Protein AF-A0A8E9ZT88-F1 (afdb_monomer_lite)

InterPro domains:
  IPR014038 Translation elongation factor EF1B, beta/delta subunit, guanine nucleotide exchange domain [PF00736] (1-51)
  IPR014038 Translation elongation factor EF1B, beta/delta subunit, guanine nucleotide exchange domain [SM00888] (1-51)
  IPR014038 Translation elongation factor EF1B, beta/delta subunit, guanine nucleotide exchange domain [cd00292] (1-51)
  IPR014717 Translation elongation factor EF1B/small ribosomal subunit protein bS6 [G3DSA:3.30.70.60] (1-51)
  IPR036219 Translation elongation factor eEF-1beta-like superfamily [SSF54984] (1-50)
  IPR049720 Translation elongation factor EF1B, beta/delta subunit [PTHR11595] (1-50)

Structure (mmCIF, N/CA/C/O backbone):
data_AF-A0A8E9ZT88-F1
#
_entry.id   AF-A0A8E9ZT88-F1
#
loop_
_atom_site.group_PDB
_atom_site.id
_atom_site.type_symbol
_atom_site.label_atom_id
_atom_site.label_alt_id
_atom_site.label_comp_id
_atom_site.label_asym_id
_atom_site.label_entity_id
_atom_site.label_seq_id
_atom_site.pdbx_PDB_ins_code
_atom_site.Cartn_x
_atom_site.Cartn_y
_atom_site.Cartn_z
_atom_site.occupancy
_atom_site.B_iso_or_equiv
_atom_site.auth_seq_id
_atom_site.auth_comp_id
_atom_site.auth_asym_id
_atom_site.auth_atom_id
_atom_site.pdbx_PDB_model_num
ATOM 1 N N . LEU A 1 1 ? -3.901 9.166 4.408 1.00 64.56 1 LEU A N 1
ATOM 2 C CA . LEU A 1 1 ? -3.523 7.739 4.501 1.00 64.56 1 LEU A CA 1
ATOM 3 C C . LEU A 1 1 ? -3.522 7.113 3.118 1.00 64.56 1 LEU A C 1
ATOM 5 O O . LEU A 1 1 ? -2.444 6.944 2.582 1.00 64.56 1 LEU A O 1
ATOM 9 N N . GLU A 1 2 ? -4.673 6.895 2.479 1.00 71.12 2 GLU A N 1
ATOM 10 C CA . GLU A 1 2 ? -4.693 6.234 1.161 1.00 71.12 2 GLU A CA 1
ATOM 11 C C . GLU A 1 2 ? -4.017 7.047 0.043 1.00 71.12 2 GLU A C 1
ATOM 13 O O . GLU A 1 2 ? -3.2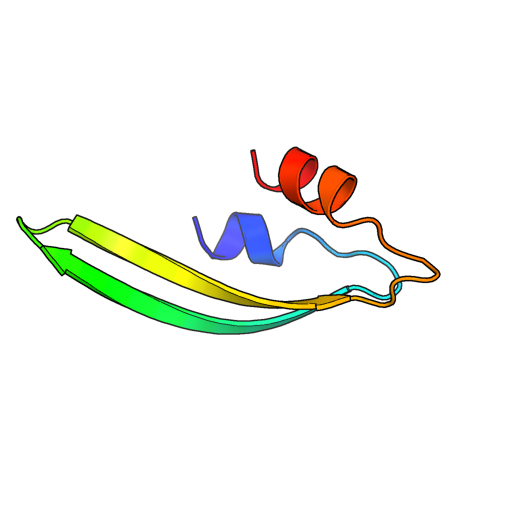32 6.494 -0.717 1.00 71.12 2 GLU A O 1
ATOM 18 N N . ASN A 1 3 ? -4.228 8.369 0.001 1.00 74.38 3 ASN A N 1
ATOM 19 C CA . ASN A 1 3 ? -3.562 9.231 -0.985 1.00 74.38 3 ASN A CA 1
ATOM 20 C C . ASN A 1 3 ? -2.032 9.223 -0.870 1.00 74.38 3 ASN A C 1
ATOM 22 O O . ASN A 1 3 ? -1.380 9.270 -1.900 1.00 74.38 3 ASN A O 1
ATOM 26 N N . SER A 1 4 ? -1.470 9.123 0.343 1.00 76.81 4 SER A N 1
ATOM 27 C CA . SER A 1 4 ? -0.012 9.068 0.544 1.00 76.81 4 SER A CA 1
ATOM 28 C C . SER A 1 4 ? 0.587 7.776 -0.004 1.00 76.81 4 SER A C 1
ATOM 30 O O . SER A 1 4 ? 1.651 7.801 -0.610 1.00 76.81 4 SER A O 1
ATOM 32 N N . VAL A 1 5 ? -0.130 6.660 0.157 1.00 79.00 5 VAL A N 1
ATOM 33 C CA . VAL A 1 5 ? 0.276 5.371 -0.414 1.00 79.00 5 VAL A CA 1
ATOM 34 C C . VAL A 1 5 ? 0.158 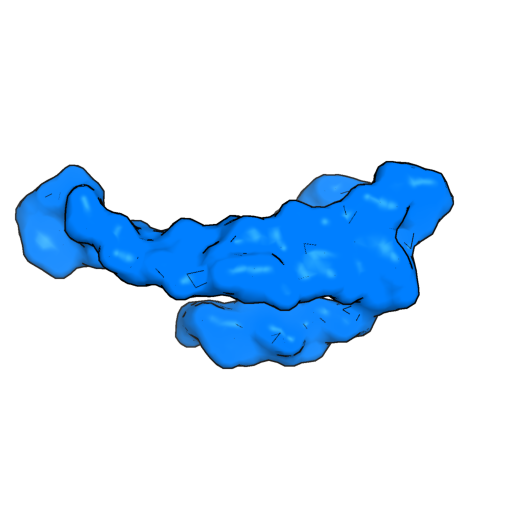5.411 -1.939 1.00 79.00 5 VAL A C 1
ATOM 36 O O . VAL A 1 5 ? 1.049 4.957 -2.641 1.00 79.00 5 VAL A O 1
ATOM 39 N N . ARG A 1 6 ? -0.900 6.038 -2.469 1.00 79.94 6 ARG A N 1
ATOM 40 C CA . ARG A 1 6 ? -1.137 6.137 -3.916 1.00 79.94 6 ARG A CA 1
ATOM 41 C C . ARG A 1 6 ? -0.182 7.084 -4.652 1.00 79.94 6 ARG A C 1
ATOM 43 O O . ARG A 1 6 ? -0.061 6.959 -5.862 1.00 79.94 6 ARG A O 1
ATOM 50 N N 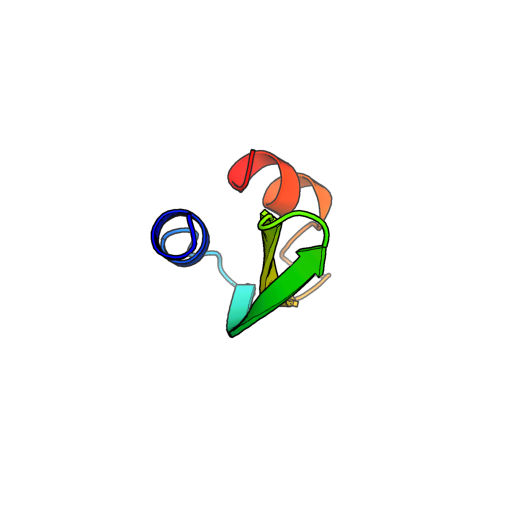. THR A 1 7 ? 0.474 8.009 -3.949 1.00 81.19 7 THR A N 1
ATOM 51 C CA . THR A 1 7 ? 1.539 8.867 -4.506 1.00 81.19 7 THR A CA 1
ATOM 52 C C . THR A 1 7 ? 2.872 8.150 -4.703 1.00 81.19 7 THR A C 1
ATOM 54 O O . THR A 1 7 ? 3.758 8.708 -5.341 1.00 81.19 7 THR A O 1
ATOM 57 N N . ILE A 1 8 ? 3.041 6.942 -4.158 1.00 82.12 8 ILE A N 1
ATOM 58 C CA . ILE A 1 8 ? 4.241 6.136 -4.391 1.00 82.12 8 ILE A CA 1
ATOM 59 C C . ILE A 1 8 ? 4.110 5.523 -5.787 1.00 82.12 8 ILE A C 1
ATOM 61 O O . ILE A 1 8 ? 3.369 4.561 -5.986 1.00 82.12 8 ILE A O 1
ATOM 65 N N . GLU A 1 9 ? 4.804 6.102 -6.759 1.00 78.12 9 GLU A N 1
ATOM 66 C CA . GLU A 1 9 ? 4.891 5.590 -8.127 1.00 78.12 9 GLU A CA 1
ATOM 67 C C . GLU A 1 9 ? 6.279 4.975 -8.338 1.00 78.12 9 GLU A C 1
ATOM 69 O O . GLU A 1 9 ? 7.298 5.645 -8.169 1.00 78.12 9 GLU A O 1
ATOM 74 N N . MET A 1 10 ? 6.327 3.690 -8.692 1.00 80.50 10 MET A N 1
ATOM 75 C CA . MET A 1 10 ? 7.564 2.976 -9.022 1.00 80.50 10 MET A CA 1
ATOM 76 C C . MET A 1 10 ? 7.372 2.166 -10.305 1.00 80.50 10 MET A C 1
ATOM 78 O O . MET A 1 10 ? 6.273 1.680 -10.580 1.00 80.50 10 MET A O 1
ATOM 82 N N . ASP A 1 11 ? 8.442 2.003 -11.085 1.00 81.94 11 ASP A N 1
ATOM 83 C CA . ASP A 1 11 ? 8.419 1.152 -12.279 1.00 81.94 11 ASP A CA 1
ATOM 84 C C . ASP A 1 11 ? 8.194 -0.307 -11.864 1.00 81.94 11 ASP A C 1
ATOM 86 O O . ASP A 1 11 ? 8.986 -0.867 -11.112 1.00 81.94 11 ASP A O 1
ATOM 90 N N . GLY A 1 12 ? 7.090 -0.907 -12.315 1.00 84.88 12 GLY A N 1
ATOM 91 C CA . GLY A 1 12 ? 6.683 -2.256 -11.908 1.00 84.88 12 GLY A CA 1
ATOM 92 C C . GLY A 1 12 ? 5.774 -2.315 -10.674 1.00 84.88 12 GLY A C 1
ATOM 93 O O . GLY A 1 12 ? 5.463 -3.412 -10.223 1.00 84.88 12 GLY A O 1
ATOM 94 N N . LEU A 1 13 ? 5.320 -1.177 -10.134 1.00 86.38 13 LEU A N 1
ATOM 95 C CA . LEU A 1 13 ? 4.370 -1.108 -9.019 1.00 86.38 13 LEU A CA 1
ATOM 96 C C . LEU A 1 13 ? 3.010 -0.594 -9.501 1.00 86.38 13 LEU A C 1
ATOM 98 O O . LEU A 1 13 ? 2.891 0.509 -10.030 1.00 86.38 13 LEU A O 1
ATOM 102 N N . LEU A 1 14 ? 1.957 -1.376 -9.266 1.00 86.38 14 LEU A N 1
ATOM 103 C CA . LEU A 1 14 ? 0.584 -1.041 -9.633 1.00 86.38 14 LEU A CA 1
ATOM 104 C C . LEU A 1 14 ? -0.334 -1.072 -8.404 1.00 86.38 14 LEU A C 1
ATOM 106 O O . LEU A 1 14 ? -0.546 -2.121 -7.797 1.00 86.38 14 LEU A O 1
ATOM 110 N N . TRP A 1 15 ? -0.950 0.062 -8.068 1.00 86.81 15 TRP A N 1
ATOM 111 C CA . TRP A 1 15 ? -1.974 0.128 -7.021 1.00 86.81 15 TRP A CA 1
ATOM 112 C C . TRP A 1 15 ? -3.328 -0.372 -7.536 1.00 86.81 15 TRP A C 1
ATOM 114 O O . TRP A 1 15 ? -3.887 0.159 -8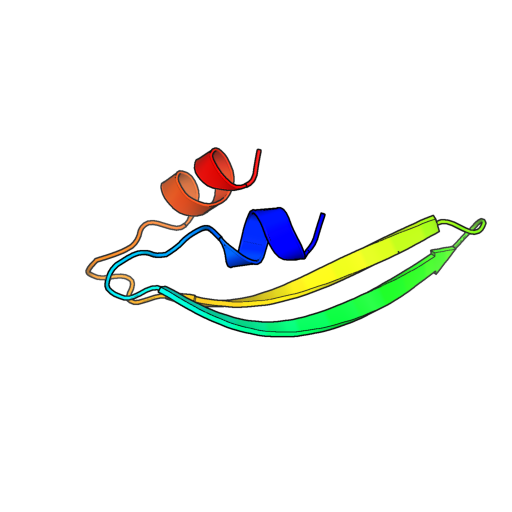.496 1.00 86.81 15 TRP A O 1
ATOM 124 N N . GLY A 1 16 ? -3.874 -1.386 -6.872 1.00 86.12 16 GLY A N 1
ATOM 125 C CA . GLY A 1 16 ? -5.190 -1.955 -7.136 1.00 86.12 16 GLY A CA 1
ATOM 126 C C . GLY A 1 16 ? -6.300 -1.307 -6.305 1.00 86.12 16 GLY A C 1
ATOM 127 O O . GLY A 1 16 ? -6.243 -0.136 -5.924 1.00 86.12 16 GLY A O 1
ATOM 128 N N . ALA A 1 17 ? -7.345 -2.086 -6.027 1.00 87.88 17 ALA A N 1
ATOM 129 C CA . ALA A 1 17 ? -8.469 -1.631 -5.220 1.00 87.88 17 ALA A CA 1
ATOM 130 C C . ALA A 1 17 ? -8.078 -1.451 -3.744 1.00 87.88 17 ALA A C 1
ATOM 132 O O . ALA A 1 17 ? -7.387 -2.284 -3.149 1.00 87.88 17 ALA A O 1
ATOM 133 N N . SER A 1 18 ? -8.589 -0.383 -3.147 1.00 87.31 18 SER A N 1
ATOM 134 C CA . SER A 1 18 ? -8.529 -0.096 -1.720 1.00 87.31 18 SER A CA 1
ATOM 135 C C . SER A 1 18 ? -9.915 -0.237 -1.094 1.00 87.31 18 SER A C 1
ATOM 137 O O . SER A 1 18 ? -10.943 0.027 -1.719 1.00 87.31 18 SER A O 1
ATOM 139 N N . LYS A 1 19 ? -9.958 -0.689 0.158 1.00 86.31 19 LYS A N 1
ATOM 140 C CA . LYS A 1 19 ? -11.171 -0.722 0.972 1.00 86.31 19 LYS A CA 1
ATOM 141 C C . LYS A 1 19 ? -10.845 -0.448 2.432 1.00 86.31 19 LYS A C 1
ATOM 143 O O . LYS A 1 19 ? -9.810 -0.867 2.952 1.00 86.31 19 LYS A O 1
ATOM 148 N N . LEU A 1 20 ? -11.774 0.206 3.115 1.00 87.19 20 LEU A N 1
ATOM 149 C CA . LEU A 1 20 ? -11.748 0.337 4.566 1.00 87.19 20 LEU A CA 1
ATOM 150 C C . LEU A 1 20 ? -12.488 -0.855 5.168 1.00 87.19 20 LEU A C 1
ATOM 152 O O . LEU A 1 20 ? -13.680 -1.041 4.929 1.00 87.19 20 LEU A O 1
ATOM 156 N N . VAL A 1 21 ? -11.770 -1.682 5.923 1.00 87.56 21 VAL A N 1
ATOM 157 C CA . VAL A 1 21 ? -12.335 -2.843 6.611 1.00 87.56 21 VAL A CA 1
ATOM 158 C C . VAL A 1 21 ? -12.476 -2.507 8.095 1.00 87.56 21 VAL A C 1
ATOM 160 O O . VAL A 1 21 ? -11.474 -2.159 8.728 1.00 87.56 21 VAL A O 1
ATOM 163 N N . PRO A 1 22 ? -13.680 -2.607 8.679 1.00 90.06 22 PRO A N 1
ATOM 164 C CA . PRO A 1 22 ? -13.852 -2.431 10.114 1.00 90.06 22 PRO A CA 1
ATOM 165 C C . PRO A 1 22 ? -13.181 -3.596 10.852 1.00 90.06 22 PRO A C 1
ATOM 167 O O . PRO A 1 22 ? -13.508 -4.756 10.611 1.00 90.06 22 PRO A O 1
ATOM 170 N N . VAL A 1 23 ? -12.232 -3.293 11.743 1.00 87.56 23 VAL A N 1
ATOM 171 C CA . VAL A 1 23 ? -11.509 -4.305 12.545 1.00 87.56 23 VAL A CA 1
ATOM 172 C C . VAL A 1 23 ? -12.056 -4.438 13.970 1.00 87.56 23 VAL A C 1
ATOM 174 O O . VAL A 1 23 ? -11.688 -5.367 14.683 1.00 87.56 23 VAL A O 1
ATOM 177 N N . GLY A 1 24 ? -12.974 -3.550 14.368 1.00 89.31 24 GLY A N 1
ATOM 178 C CA . GLY A 1 24 ? -13.635 -3.541 15.677 1.00 89.31 24 GLY A CA 1
ATOM 179 C C . GLY A 1 24 ? -13.383 -2.249 16.457 1.00 89.31 24 GLY A C 1
ATOM 180 O O . GLY A 1 24 ? -12.524 -1.453 16.088 1.00 89.31 24 GLY A O 1
ATOM 181 N N . TYR A 1 25 ? -14.155 -2.018 17.525 1.00 81.81 25 TYR A N 1
ATOM 182 C CA . TYR A 1 25 ? -13.985 -0.874 18.445 1.00 81.81 25 TYR A CA 1
ATOM 183 C C . TYR A 1 25 ? -13.958 0.519 17.773 1.00 81.81 25 TYR A C 1
ATOM 185 O O . TYR A 1 25 ? -13.322 1.443 18.271 1.00 81.81 25 TYR A O 1
ATOM 193 N N . GLY A 1 26 ? -14.639 0.685 16.632 1.00 85.50 26 GLY A N 1
ATOM 194 C CA . GLY A 1 26 ? -14.641 1.940 15.863 1.00 85.50 26 GLY A CA 1
ATOM 195 C C . GLY A 1 26 ? -13.371 2.193 15.040 1.00 85.50 26 GLY A C 1
ATOM 196 O O . GLY A 1 26 ? -13.253 3.240 14.407 1.00 85.50 26 GLY A O 1
ATOM 197 N N . ILE A 1 27 ? -12.434 1.242 15.013 1.00 89.75 27 ILE A N 1
ATOM 198 C CA . ILE A 1 27 ? -11.197 1.319 14.239 1.00 89.75 27 ILE A CA 1
ATOM 199 C C . ILE A 1 27 ? -11.436 0.694 12.861 1.00 89.75 27 ILE A C 1
ATOM 201 O O . ILE A 1 27 ? -11.905 -0.442 12.732 1.00 89.75 27 ILE A O 1
ATOM 205 N N . ASN A 1 28 ? -11.077 1.443 11.821 1.00 85.44 28 ASN A N 1
ATOM 206 C CA . ASN A 1 28 ? -11.128 0.999 10.434 1.00 85.44 28 ASN A CA 1
ATOM 207 C C . ASN A 1 28 ? -9.700 0.820 9.920 1.00 85.44 28 ASN A C 1
ATOM 209 O O . ASN A 1 28 ? -8.885 1.738 10.008 1.00 85.44 28 ASN A O 1
ATOM 213 N N . LYS A 1 29 ? -9.398 -0.358 9.374 1.00 86.50 29 LYS A N 1
ATOM 214 C CA . LYS A 1 29 ? -8.122 -0.638 8.722 1.00 86.50 29 LYS A CA 1
ATOM 215 C C . LYS A 1 29 ? -8.244 -0.338 7.238 1.00 86.50 29 LYS A C 1
ATOM 217 O O . LYS A 1 29 ? -9.128 -0.861 6.562 1.00 86.50 29 LYS A O 1
ATOM 222 N N . LEU A 1 30 ? -7.321 0.462 6.726 1.00 86.50 30 LEU A N 1
ATOM 223 C CA . LEU A 1 30 ? -7.143 0.619 5.293 1.00 86.50 30 LEU A CA 1
ATOM 224 C C . LEU A 1 30 ? -6.447 -0.626 4.734 1.00 86.50 30 LEU A C 1
ATOM 226 O O . LEU A 1 30 ? -5.338 -0.960 5.145 1.00 86.50 30 LEU A O 1
ATOM 230 N N . GLN A 1 31 ? -7.114 -1.324 3.820 1.00 84.69 31 GLN A N 1
ATOM 231 C CA . GLN A 1 31 ? -6.547 -2.429 3.057 1.00 84.69 31 GLN A CA 1
ATOM 232 C C . GLN A 1 31 ? -6.471 -2.014 1.591 1.00 84.69 31 GLN A C 1
ATOM 234 O O . GLN A 1 31 ? -7.498 -1.743 0.977 1.00 84.69 31 GLN A O 1
ATOM 239 N N . ILE A 1 32 ? -5.266 -1.991 1.030 1.00 87.00 32 ILE A N 1
ATOM 240 C CA . ILE A 1 32 ? -5.013 -1.686 -0.379 1.00 87.00 32 ILE A CA 1
ATOM 241 C C . ILE A 1 32 ? -4.298 -2.869 -1.025 1.00 87.00 32 ILE A C 1
ATOM 243 O O . ILE A 1 32 ? -3.407 -3.463 -0.420 1.00 87.00 32 ILE A O 1
ATOM 247 N N . MET A 1 33 ? -4.729 -3.251 -2.225 1.00 87.12 33 MET A N 1
ATOM 248 C CA . MET A 1 33 ? -4.001 -4.218 -3.043 1.00 87.12 33 MET A CA 1
ATOM 249 C C . MET A 1 33 ? -2.947 -3.487 -3.869 1.00 87.12 33 MET A C 1
ATOM 251 O O . MET A 1 33 ? -3.219 -2.416 -4.404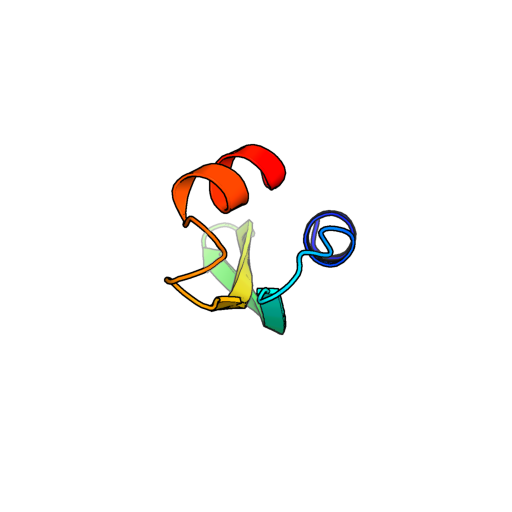 1.00 87.12 33 MET A O 1
ATOM 255 N N . CYS A 1 34 ? -1.770 -4.081 -4.003 1.00 86.94 34 CYS A N 1
ATOM 256 C CA . CYS A 1 34 ? -0.760 -3.671 -4.969 1.00 86.94 34 CYS A CA 1
ATOM 257 C C . CYS A 1 34 ? -0.248 -4.903 -5.712 1.00 86.94 34 CYS A C 1
ATOM 259 O O . CYS A 1 34 ? -0.256 -6.012 -5.176 1.00 86.94 34 CYS A O 1
ATOM 261 N N . VAL A 1 35 ? 0.144 -4.703 -6.963 1.00 86.38 35 VAL A N 1
ATOM 262 C CA . VAL A 1 35 ? 0.816 -5.695 -7.796 1.00 86.38 35 VAL A CA 1
ATOM 263 C C . VAL A 1 35 ? 2.217 -5.168 -8.042 1.00 86.38 35 VAL A C 1
ATOM 265 O O . VAL A 1 35 ? 2.373 -3.999 -8.386 1.00 86.38 35 VAL A O 1
ATOM 268 N N . ILE A 1 36 ? 3.214 -6.017 -7.824 1.00 86.12 36 ILE A N 1
ATOM 269 C CA . ILE A 1 36 ? 4.621 -5.662 -7.974 1.00 86.12 36 ILE A CA 1
ATOM 270 C C . ILE A 1 36 ? 5.308 -6.650 -8.915 1.00 86.12 36 ILE A C 1
ATOM 272 O O . ILE A 1 36 ? 5.011 -7.845 -8.888 1.00 86.12 36 ILE A O 1
ATOM 276 N N . GLU A 1 37 ? 6.214 -6.155 -9.748 1.00 87.31 37 GLU A N 1
ATOM 277 C CA . GLU A 1 37 ? 7.176 -6.985 -10.472 1.00 87.31 37 GLU A CA 1
ATOM 278 C C . GLU A 1 37 ? 8.351 -7.316 -9.548 1.00 87.31 37 GLU A C 1
ATOM 280 O O . GLU A 1 37 ? 9.156 -6.443 -9.240 1.00 87.31 37 GLU A O 1
ATOM 285 N N . ASP A 1 38 ? 8.462 -8.580 -9.132 1.00 81.81 38 ASP A N 1
ATOM 286 C CA . ASP A 1 38 ? 9.515 -9.070 -8.220 1.00 81.81 38 ASP A CA 1
ATOM 287 C C . ASP A 1 38 ? 10.941 -8.821 -8.757 1.00 81.81 38 ASP A C 1
ATOM 2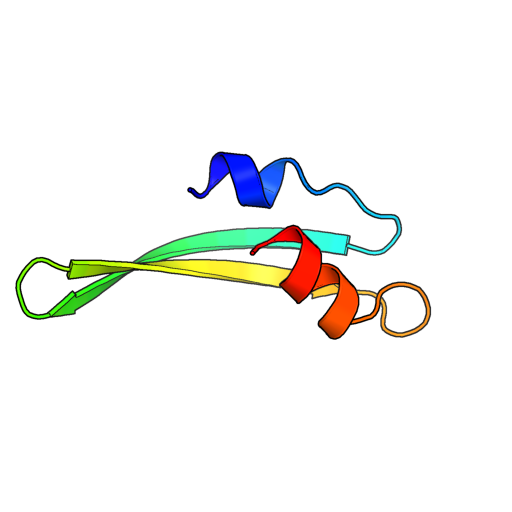89 O O . ASP A 1 38 ? 11.863 -8.563 -7.993 1.00 81.81 38 ASP A O 1
ATOM 293 N N . ASP A 1 39 ? 11.103 -8.804 -10.086 1.00 85.44 39 ASP A N 1
ATOM 294 C CA . ASP A 1 39 ? 12.376 -8.514 -10.765 1.00 85.44 39 ASP A CA 1
ATOM 295 C C . ASP A 1 39 ? 12.832 -7.050 -10.594 1.00 85.44 39 ASP A C 1
ATOM 297 O O . ASP A 1 39 ? 14.017 -6.741 -10.715 1.00 85.44 39 ASP A O 1
ATOM 301 N N . LYS A 1 40 ? 11.900 -6.136 -10.294 1.00 80.00 40 LYS A N 1
ATOM 302 C CA . LYS A 1 40 ? 12.140 -4.683 -10.287 1.00 80.00 40 LYS A CA 1
ATOM 303 C C . LYS A 1 40 ? 11.875 -4.006 -8.951 1.00 80.00 40 LYS A C 1
ATOM 305 O O . LYS A 1 40 ? 12.466 -2.966 -8.664 1.00 80.00 40 LYS A O 1
ATOM 310 N N . VAL A 1 41 ? 10.964 -4.555 -8.156 1.00 81.44 41 VAL A N 1
ATOM 311 C CA . VAL A 1 41 ? 10.411 -3.897 -6.978 1.00 81.44 41 VAL A CA 1
ATOM 312 C C . VAL A 1 41 ? 10.452 -4.848 -5.787 1.00 81.44 41 VAL A C 1
ATOM 314 O O . VAL A 1 41 ? 9.743 -5.850 -5.739 1.00 81.44 41 VAL A O 1
ATOM 317 N N . SER A 1 42 ? 11.241 -4.483 -4.777 1.00 85.75 42 SER A N 1
ATOM 318 C CA . SER A 1 42 ? 11.336 -5.229 -3.520 1.00 85.75 42 SER A CA 1
ATOM 319 C C . SER A 1 42 ? 10.229 -4.834 -2.541 1.00 85.75 42 SER A C 1
ATOM 321 O O . SER A 1 42 ? 9.997 -3.652 -2.284 1.00 85.75 42 SER A O 1
ATOM 323 N N . ILE A 1 43 ? 9.605 -5.836 -1.915 1.00 83.19 43 ILE A N 1
ATOM 324 C CA . ILE A 1 43 ? 8.550 -5.661 -0.895 1.00 83.19 43 ILE A CA 1
ATOM 325 C C . ILE A 1 43 ? 9.042 -4.830 0.303 1.00 83.19 43 ILE A C 1
ATOM 327 O O . ILE A 1 43 ? 8.283 -4.044 0.873 1.00 83.19 43 ILE A O 1
ATOM 331 N N . ASP A 1 44 ? 10.312 -4.990 0.672 1.00 87.50 44 ASP A N 1
ATOM 332 C CA . ASP A 1 44 ? 10.937 -4.272 1.788 1.00 87.50 44 ASP A CA 1
ATOM 333 C C . ASP A 1 44 ? 10.984 -2.757 1.517 1.00 87.50 44 ASP A C 1
ATOM 335 O O . ASP A 1 44 ? 10.477 -1.961 2.301 1.00 87.50 44 ASP A O 1
ATOM 339 N N . LEU A 1 45 ? 11.436 -2.380 0.317 1.00 84.50 45 LEU A N 1
ATOM 340 C CA . LEU A 1 45 ? 11.574 -0.994 -0.149 1.00 84.50 45 LEU A CA 1
ATOM 341 C C . LEU A 1 45 ? 10.209 -0.288 -0.255 1.00 84.50 45 LEU A C 1
ATOM 343 O O . LEU A 1 45 ? 10.056 0.881 0.101 1.00 84.50 45 LEU A O 1
ATOM 347 N N . LEU A 1 46 ? 9.188 -1.030 -0.692 1.00 83.12 46 LEU A N 1
ATOM 348 C CA . LEU A 1 46 ? 7.786 -0.608 -0.641 1.00 83.12 46 LEU A CA 1
ATOM 349 C C . LEU A 1 46 ? 7.314 -0.334 0.784 1.00 83.12 46 LEU A C 1
ATOM 351 O O . LEU A 1 46 ? 6.634 0.658 1.029 1.00 83.12 46 LEU A O 1
ATOM 355 N N . THR A 1 47 ? 7.637 -1.232 1.711 1.00 83.75 47 THR A N 1
ATOM 356 C CA . THR A 1 47 ? 7.219 -1.115 3.110 1.00 83.75 47 THR A CA 1
ATOM 357 C C . THR A 1 47 ? 7.875 0.100 3.763 1.00 83.75 47 THR A C 1
ATOM 359 O O . THR A 1 47 ? 7.187 0.853 4.448 1.00 83.75 47 THR A O 1
ATOM 362 N N . GLU A 1 48 ? 9.155 0.349 3.477 1.00 85.00 48 GLU A N 1
ATOM 363 C CA . GLU A 1 48 ? 9.880 1.541 3.931 1.00 85.00 48 GLU A CA 1
ATOM 364 C C . GLU A 1 48 ? 9.286 2.845 3.383 1.00 85.00 48 GLU A C 1
ATOM 366 O O . GLU A 1 48 ? 9.208 3.830 4.108 1.00 85.00 48 GLU A O 1
ATOM 371 N N . GLN A 1 49 ? 8.826 2.870 2.128 1.00 81.94 49 GLN A N 1
ATOM 372 C CA . GLN A 1 49 ? 8.174 4.051 1.542 1.00 81.94 49 GLN A CA 1
ATOM 373 C C . GLN A 1 49 ? 6.782 4.338 2.120 1.00 81.94 49 GLN A C 1
ATOM 375 O O . GLN A 1 49 ? 6.307 5.472 2.045 1.00 81.94 49 GLN A O 1
ATOM 380 N N . ILE A 1 50 ? 6.106 3.313 2.645 1.00 82.38 50 ILE A N 1
ATOM 381 C CA . ILE A 1 50 ? 4.773 3.427 3.251 1.00 82.38 50 ILE A CA 1
ATOM 382 C C . ILE A 1 50 ? 4.855 3.834 4.735 1.00 82.38 50 ILE A C 1
ATOM 384 O O . ILE A 1 50 ? 3.866 4.359 5.259 1.00 82.38 50 ILE A O 1
ATOM 388 N N . GLN A 1 51 ? 5.986 3.576 5.406 1.00 74.94 51 GLN A N 1
ATOM 389 C CA . GLN A 1 51 ? 6.249 3.966 6.801 1.00 74.94 51 GLN A CA 1
ATOM 390 C C . GLN A 1 51 ? 6.371 5.482 6.986 1.00 74.94 51 GLN A C 1
ATOM 392 O O . GLN A 1 51 ? 5.890 5.948 8.047 1.00 74.94 51 GLN A O 1
#

pLDDT: mean 83.63, std 4.81, range [64.56, 90.06]

Sequence (51 aa):
LENSVRTIEMDGLLWGASKLVPVGYGINKLQIMCVIEDDKVSIDLLTEQIQ

Radius of gyration: 12.33 Å; chains: 1; bounding box: 27×18×31 Å

Organism: Rhagoletis pomonella (NCBI:txid28610)

Foldseek 3Di:
DVVQLVPDDDDFKAKDDWDFPDPDPPDTDIDTDMGGDPVGDDPVVSVVSVD

Secondary structure (DSSP, 8-state):
-HHHHHT---TTEEEEEEEEEEEETTEEEEEEEEEE-TTT--HHHHHHHH-